Protein AF-M3I859-F1 (afdb_monomer_lite)

InterPro domains:
  IPR013785 Aldolase-type TIM barrel [G3DSA:3.20.20.70] (6-59)

Organism: NCBI:txid1001599

Foldseek 3Di:
DPDPPWAWQDWDWDQDCDDPRGRPTDIDTHGAADDCQDQPDVVTDRPDPPVLRHHNPND

Radius of gyration: 14.62 Å; chains: 1; bounding box: 34×37×30 Å

Sequence (59 aa):
MDNLKTSVHEIYLSLSGEGISTGIPTIFVRMAGCSLRCGMTVGRKLWCDTPYALSPKAG

pLDDT: mean 90.41, std 11.88, range [45.72, 98.62]

Structur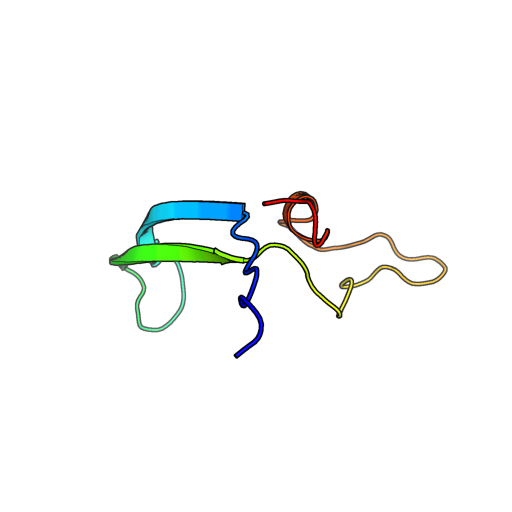e (mmCIF, N/CA/C/O backbone):
data_AF-M3I859-F1
#
_entry.id   AF-M3I859-F1
#
loop_
_atom_site.group_PDB
_atom_site.id
_atom_site.type_symbol
_atom_site.label_atom_id
_atom_site.label_alt_id
_atom_site.label_comp_id
_atom_site.label_asym_id
_atom_site.label_entity_id
_atom_site.label_seq_id
_atom_site.pdbx_PDB_ins_code
_atom_site.Cartn_x
_atom_site.Cartn_y
_atom_site.Cartn_z
_atom_site.occupancy
_atom_site.B_iso_or_equiv
_atom_site.auth_seq_id
_atom_site.auth_comp_id
_atom_site.auth_asym_id
_atom_site.auth_atom_id
_atom_site.pdbx_PDB_model_num
ATOM 1 N N . MET A 1 1 ? -15.638 -25.247 -4.471 1.00 45.72 1 MET A N 1
ATOM 2 C CA . MET A 1 1 ? -15.252 -23.911 -3.976 1.00 45.72 1 MET A CA 1
ATOM 3 C C . MET A 1 1 ? -13.870 -24.059 -3.390 1.00 45.72 1 MET A C 1
ATOM 5 O O . MET A 1 1 ? -13.735 -24.408 -2.224 1.00 45.72 1 MET A O 1
ATOM 9 N N . ASP A 1 2 ? -12.859 -23.929 -4.241 1.00 49.59 2 ASP A N 1
ATOM 10 C CA . ASP A 1 2 ? -11.472 -23.988 -3.801 1.00 49.59 2 ASP A CA 1
ATOM 11 C C . ASP A 1 2 ? -11.231 -22.841 -2.821 1.00 49.59 2 ASP A C 1
ATOM 13 O O . ASP A 1 2 ? -11.639 -21.708 -3.076 1.00 49.59 2 ASP A O 1
ATOM 17 N N . ASN A 1 3 ? -10.640 -23.156 -1.668 1.00 53.84 3 ASN A N 1
ATOM 18 C CA . ASN A 1 3 ? -10.266 -22.182 -0.650 1.00 53.84 3 ASN A CA 1
ATOM 19 C C . ASN A 1 3 ? -9.435 -21.072 -1.306 1.00 53.84 3 ASN A C 1
ATOM 21 O O . ASN A 1 3 ? -8.269 -21.290 -1.645 1.00 53.84 3 ASN A O 1
ATOM 25 N N . LEU A 1 4 ? -10.038 -19.897 -1.513 1.00 59.72 4 LEU A N 1
ATOM 26 C CA . LEU A 1 4 ? -9.368 -18.756 -2.121 1.00 59.72 4 LEU A CA 1
ATOM 27 C C . LEU A 1 4 ? -8.307 -18.263 -1.131 1.00 59.72 4 LEU A C 1
ATOM 29 O O . LEU A 1 4 ? -8.598 -17.526 -0.194 1.00 59.72 4 LEU A O 1
ATOM 33 N N . LYS A 1 5 ? -7.072 -18.742 -1.289 1.00 70.44 5 LYS A N 1
ATOM 34 C CA . LYS A 1 5 ? -5.946 -18.335 -0.453 1.00 70.44 5 LYS A CA 1
ATOM 35 C C . LYS A 1 5 ? -5.493 -16.943 -0.890 1.00 70.44 5 LYS A C 1
ATOM 37 O O . LYS A 1 5 ? -4.654 -16.807 -1.777 1.00 70.44 5 LYS A O 1
ATOM 42 N N . THR A 1 6 ? -6.081 -15.911 -0.298 1.00 76.31 6 THR A N 1
ATOM 43 C CA . THR A 1 6 ? -5.723 -14.509 -0.540 1.00 76.31 6 THR A CA 1
ATOM 44 C C . THR A 1 6 ? -4.546 -14.103 0.349 1.00 76.31 6 THR A C 1
ATOM 46 O O . THR A 1 6 ? -4.609 -14.247 1.566 1.00 76.31 6 THR A O 1
ATOM 49 N N . SER A 1 7 ? -3.465 -13.599 -0.254 1.00 91.56 7 SER A N 1
ATOM 50 C CA . SER A 1 7 ? -2.265 -13.150 0.469 1.00 91.56 7 SER A CA 1
ATOM 51 C C . SER A 1 7 ? -2.353 -11.648 0.743 1.00 91.56 7 SER A C 1
ATOM 53 O O . SER A 1 7 ? -2.362 -10.845 -0.192 1.00 91.56 7 SER A O 1
ATOM 55 N N . VAL A 1 8 ? -2.416 -11.271 2.018 1.00 94.75 8 VAL A N 1
ATOM 56 C CA . VAL A 1 8 ? -2.478 -9.874 2.473 1.00 94.75 8 VAL A CA 1
ATOM 57 C C . VAL A 1 8 ? -1.122 -9.491 3.052 1.00 94.75 8 VAL A C 1
ATOM 59 O O . VAL A 1 8 ? -0.639 -10.178 3.937 1.00 94.75 8 VAL A O 1
ATOM 62 N N . HIS A 1 9 ? -0.515 -8.415 2.555 1.00 96.44 9 HIS A N 1
ATOM 63 C CA . HIS A 1 9 ? 0.777 -7.924 3.035 1.00 96.44 9 HIS A CA 1
ATOM 64 C C . HIS A 1 9 ? 0.651 -7.185 4.372 1.00 96.44 9 HIS A C 1
ATOM 66 O O . HIS A 1 9 ? 1.408 -7.442 5.300 1.00 96.44 9 HIS A O 1
ATOM 72 N N . GLU A 1 10 ? -0.312 -6.267 4.473 1.00 97.06 10 GLU A N 1
ATOM 73 C CA . GLU A 1 10 ? -0.548 -5.481 5.687 1.00 97.06 10 GLU A CA 1
ATOM 74 C C . GLU A 1 10 ? -1.990 -4.964 5.751 1.00 97.06 10 GLU A C 1
ATOM 76 O O . GLU A 1 10 ? -2.638 -4.734 4.722 1.00 97.06 10 GLU A O 1
ATOM 81 N N . ILE A 1 11 ? -2.474 -4.773 6.981 1.00 97.94 11 ILE A N 1
ATOM 82 C CA . ILE A 1 11 ? -3.749 -4.122 7.290 1.00 97.94 11 ILE A CA 1
ATOM 83 C C . ILE A 1 11 ? -3.490 -3.076 8.367 1.00 97.94 11 ILE A C 1
ATOM 85 O O . ILE A 1 11 ? -2.933 -3.400 9.416 1.00 97.94 11 ILE A O 1
ATOM 89 N N . TYR A 1 12 ? -3.908 -1.835 8.132 1.00 98.38 12 TYR A N 1
ATOM 90 C CA . TYR A 1 12 ? -3.745 -0.758 9.107 1.00 98.38 12 TYR A CA 1
ATOM 91 C C . TYR A 1 12 ? -4.816 0.324 8.954 1.00 98.38 12 TYR A C 1
ATOM 93 O O . TYR A 1 12 ? -5.379 0.527 7.879 1.00 98.38 12 TYR A O 1
ATOM 101 N N . LEU A 1 13 ? -5.096 1.030 10.051 1.00 98.50 13 LEU A N 1
ATOM 102 C CA . LEU A 1 13 ? -5.970 2.201 10.075 1.00 98.50 13 LEU A CA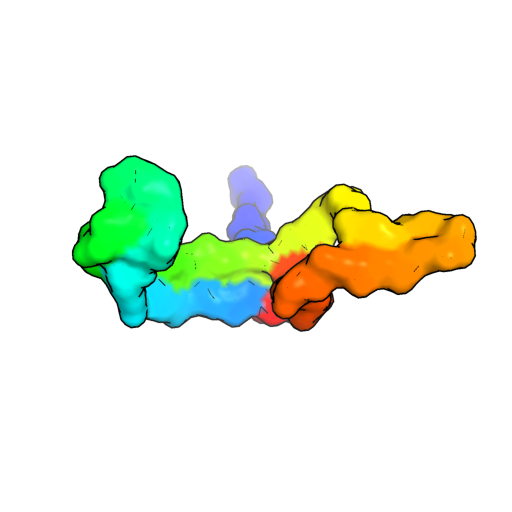 1
ATOM 103 C C . LEU A 1 13 ? -5.122 3.469 9.936 1.00 98.50 13 LEU A C 1
ATOM 105 O O . LEU A 1 13 ? -4.155 3.647 10.673 1.00 98.50 13 LEU A O 1
ATOM 109 N N . SER A 1 14 ? -5.489 4.351 9.009 1.00 98.44 14 SER A N 1
ATOM 110 C CA . SER A 1 14 ? -4.853 5.662 8.830 1.00 98.44 14 SER A CA 1
ATOM 111 C C . SER A 1 14 ? -5.840 6.661 8.206 1.00 98.44 14 SER A C 1
ATOM 113 O O . SER A 1 14 ? -7.038 6.396 8.141 1.00 98.44 14 SER A O 1
ATOM 115 N N . LEU A 1 15 ? -5.356 7.813 7.746 1.00 98.38 15 LEU A N 1
ATOM 116 C CA . LEU A 1 15 ? -6.088 8.731 6.873 1.00 98.38 15 LEU A CA 1
ATOM 117 C C . LEU A 1 15 ? -5.682 8.479 5.413 1.00 98.38 15 LEU A C 1
ATOM 119 O O . LEU A 1 15 ? -4.512 8.217 5.134 1.00 98.38 15 LEU A O 1
ATOM 123 N N . SER A 1 16 ? -6.621 8.580 4.469 1.00 98.44 16 SER A N 1
ATOM 124 C CA . SER A 1 16 ? -6.279 8.566 3.040 1.00 98.44 16 SER A CA 1
ATOM 125 C C . SER A 1 16 ? -5.421 9.784 2.694 1.00 98.44 16 SER A C 1
ATOM 127 O O . SER A 1 16 ? -5.789 10.906 3.027 1.00 98.44 16 SER A O 1
ATOM 129 N N . GLY A 1 1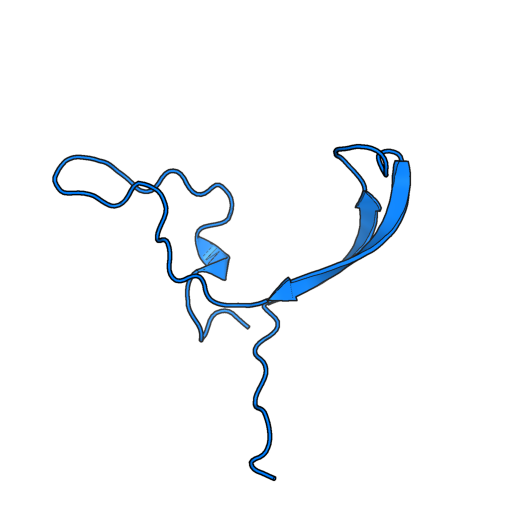7 ? -4.272 9.571 2.052 1.00 98.00 17 GLY A N 1
ATOM 130 C CA . GLY A 1 17 ? -3.306 10.636 1.749 1.00 98.00 17 GLY A CA 1
ATOM 131 C C . GLY A 1 17 ? -3.469 11.287 0.375 1.00 98.00 17 GLY A C 1
ATOM 132 O 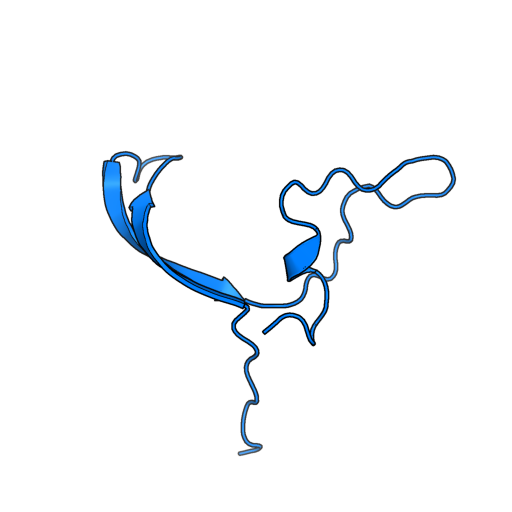O . GLY A 1 17 ? -2.824 12.297 0.113 1.00 98.00 17 GLY A O 1
ATOM 133 N N . GLU A 1 18 ? -4.300 10.714 -0.499 1.00 98.00 18 GLU A N 1
ATOM 134 C CA . GLU A 1 18 ? -4.378 11.106 -1.910 1.00 98.00 18 GLU A CA 1
ATOM 135 C C . GLU A 1 18 ? -5.818 11.146 -2.441 1.00 98.00 18 GLU A C 1
ATOM 137 O O . GLU A 1 18 ? -6.743 10.553 -1.875 1.00 98.00 18 GLU A O 1
ATOM 142 N N . GLY A 1 19 ? -5.996 11.842 -3.570 1.00 98.00 19 GLY A N 1
ATOM 143 C CA . GLY A 1 19 ? -7.251 11.901 -4.316 1.00 98.00 19 GLY A CA 1
ATOM 144 C C . GLY A 1 19 ? -8.384 12.632 -3.590 1.00 98.00 19 GLY A C 1
ATOM 145 O O . GLY A 1 19 ? -8.167 13.447 -2.692 1.00 98.00 19 GLY A O 1
ATOM 146 N N . ILE A 1 20 ? -9.622 12.330 -3.990 1.00 98.31 20 ILE A N 1
ATOM 147 C CA . ILE A 1 20 ? -10.833 12.962 -3.437 1.00 98.31 20 ILE A CA 1
ATOM 148 C C . ILE A 1 20 ? -11.108 12.578 -1.977 1.00 98.31 20 ILE A C 1
ATOM 150 O O . ILE A 1 20 ? -11.839 13.278 -1.288 1.00 98.31 20 ILE A O 1
ATOM 154 N N . SER A 1 21 ? -10.536 11.467 -1.509 1.00 98.12 21 SER A N 1
ATOM 155 C CA . SER A 1 21 ? -10.709 10.953 -0.150 1.00 98.12 21 SER A CA 1
ATOM 156 C C . SER A 1 21 ? -9.641 11.452 0.820 1.00 98.12 21 SER A C 1
ATOM 158 O O . SER A 1 21 ? -9.613 11.001 1.963 1.00 98.12 21 SER A O 1
ATOM 160 N N . THR A 1 22 ? -8.750 12.353 0.392 1.00 98.56 22 THR A N 1
ATOM 161 C CA . THR A 1 22 ? -7.670 12.875 1.238 1.00 98.56 22 THR A CA 1
ATOM 162 C C . THR A 1 22 ? -8.213 13.379 2.582 1.00 98.56 22 THR A C 1
ATOM 164 O O . THR A 1 22 ? -9.114 14.212 2.625 1.00 98.56 22 THR A O 1
ATOM 167 N N . GLY A 1 23 ? -7.668 12.864 3.686 1.00 98.44 23 GLY A N 1
ATOM 168 C CA . GLY A 1 23 ? -8.057 13.203 5.058 1.00 98.44 23 GLY A CA 1
ATOM 169 C C . GLY A 1 23 ? -9.142 12.316 5.679 1.00 98.44 23 GLY A C 1
ATOM 170 O O . GLY A 1 23 ? -9.387 12.429 6.877 1.00 98.44 23 GLY A O 1
ATOM 171 N N . ILE A 1 24 ? -9.771 11.409 4.924 1.00 98.56 24 ILE A N 1
ATOM 172 C CA . ILE A 1 24 ? -10.817 10.518 5.451 1.00 98.56 24 ILE A CA 1
ATOM 173 C C . ILE A 1 24 ? -10.187 9.319 6.191 1.00 98.56 24 ILE A C 1
ATOM 175 O O . ILE A 1 24 ? -9.338 8.632 5.605 1.00 98.56 24 ILE A O 1
ATOM 179 N N . PRO A 1 25 ? -10.606 9.006 7.437 1.00 98.56 25 PRO A N 1
ATOM 180 C CA . PRO A 1 25 ? -10.197 7.787 8.136 1.00 98.56 25 PRO A CA 1
ATOM 181 C C . PRO A 1 25 ? -10.535 6.528 7.334 1.00 98.56 25 PRO A C 1
ATOM 183 O O . PRO A 1 25 ? -11.680 6.317 6.945 1.00 98.56 25 PRO A O 1
ATOM 186 N N . THR A 1 26 ? -9.528 5.698 7.072 1.00 98.56 26 THR A N 1
ATOM 187 C CA . THR A 1 26 ? -9.600 4.582 6.126 1.00 98.56 26 THR A CA 1
ATOM 188 C C . THR A 1 26 ? -8.804 3.390 6.648 1.00 98.56 26 THR A C 1
ATOM 190 O O . THR A 1 26 ? -7.656 3.529 7.078 1.00 98.56 26 THR A O 1
ATOM 193 N N . ILE A 1 27 ? -9.407 2.201 6.585 1.00 98.62 27 ILE A N 1
ATOM 194 C CA . ILE A 1 27 ? -8.691 0.935 6.767 1.00 98.62 27 ILE A CA 1
ATOM 195 C C . ILE A 1 27 ? -8.064 0.568 5.425 1.00 98.62 27 ILE A C 1
ATOM 197 O O . ILE A 1 27 ? -8.771 0.337 4.445 1.00 98.62 27 ILE A O 1
ATOM 201 N N . PHE A 1 28 ? -6.740 0.506 5.385 1.00 98.44 28 PHE A N 1
ATOM 202 C CA . PHE A 1 28 ? -5.990 0.052 4.226 1.00 98.44 28 PHE A CA 1
ATOM 203 C C . PHE A 1 28 ? -5.774 -1.453 4.312 1.00 98.44 28 PHE A C 1
ATOM 205 O O . PHE A 1 28 ? -5.346 -1.966 5.343 1.00 98.44 28 PHE A O 1
ATOM 212 N N . VAL A 1 29 ? -6.050 -2.151 3.211 1.00 97.50 29 VAL A N 1
ATOM 213 C CA . VAL A 1 29 ? -5.736 -3.571 3.027 1.00 97.50 29 VAL A CA 1
ATOM 214 C C . VAL A 1 29 ? -4.819 -3.673 1.816 1.00 97.50 29 VAL A C 1
ATOM 216 O O . VAL A 1 29 ? -5.267 -3.518 0.679 1.00 97.50 29 VAL A O 1
ATOM 219 N N . ARG A 1 30 ? -3.522 -3.899 2.045 1.00 97.19 30 ARG A N 1
ATOM 220 C CA . ARG A 1 30 ? -2.554 -4.079 0.957 1.00 97.19 30 ARG A CA 1
ATOM 221 C C . ARG A 1 30 ? -2.430 -5.559 0.628 1.00 97.19 30 ARG A C 1
ATOM 223 O O . ARG A 1 30 ? -2.032 -6.358 1.469 1.00 97.19 30 ARG A O 1
ATOM 230 N N . MET A 1 31 ? -2.713 -5.919 -0.616 1.00 95.69 31 MET A N 1
ATOM 231 C CA . MET A 1 31 ? -2.516 -7.282 -1.112 1.00 95.69 31 MET A CA 1
ATOM 232 C C . MET A 1 31 ? -1.044 -7.539 -1.452 1.00 95.69 31 MET A C 1
ATOM 234 O O . MET A 1 31 ? -0.332 -6.628 -1.876 1.00 95.69 31 MET A O 1
ATOM 238 N N . ALA A 1 32 ? -0.597 -8.784 -1.300 1.00 95.31 32 ALA A N 1
ATOM 239 C CA . ALA A 1 32 ? 0.711 -9.217 -1.777 1.00 95.31 32 ALA A CA 1
ATOM 240 C C . ALA A 1 32 ? 0.632 -9.655 -3.251 1.00 95.31 32 ALA A C 1
ATOM 242 O O . ALA A 1 32 ? -0.274 -10.390 -3.648 1.00 95.31 32 ALA A O 1
ATOM 243 N N . GLY A 1 33 ? 1.611 -9.249 -4.061 1.00 93.25 33 GLY A N 1
ATOM 244 C CA . GLY A 1 33 ? 1.695 -9.591 -5.482 1.00 93.25 33 GLY A CA 1
ATOM 245 C C . GLY A 1 33 ? 1.309 -8.449 -6.432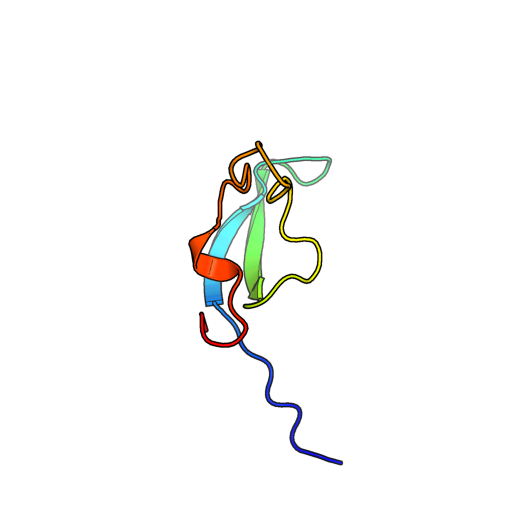 1.00 93.25 33 GLY A C 1
ATOM 246 O O . GLY A 1 33 ? 0.412 -7.660 -6.165 1.00 93.25 33 GLY A O 1
ATOM 247 N N . CYS A 1 34 ? 1.989 -8.367 -7.581 1.00 93.38 34 CYS A N 1
ATOM 248 C CA . CYS A 1 34 ? 1.676 -7.426 -8.668 1.00 93.38 34 CYS A CA 1
ATOM 249 C C . CYS A 1 34 ? 2.207 -7.965 -10.009 1.00 93.38 34 CYS A C 1
ATOM 251 O O . CYS A 1 34 ? 3.314 -8.490 -10.057 1.00 93.38 34 CYS A O 1
ATOM 253 N N . SER A 1 35 ? 1.467 -7.853 -11.112 1.00 92.38 35 SER A N 1
ATOM 254 C CA . SER A 1 35 ? 1.898 -8.377 -12.424 1.00 92.38 35 SER A CA 1
ATOM 255 C C . SER A 1 35 ? 2.719 -7.385 -13.258 1.00 92.38 35 SER A C 1
ATOM 257 O O . SER A 1 35 ? 3.415 -7.802 -14.177 1.00 92.38 35 SER A O 1
ATOM 259 N N . LEU A 1 36 ? 2.681 -6.087 -12.938 1.00 90.12 36 LEU A N 1
ATOM 260 C CA . LEU A 1 36 ? 3.247 -5.033 -13.790 1.00 90.12 36 LEU A CA 1
ATOM 261 C C . LEU A 1 36 ? 4.761 -4.838 -13.633 1.00 90.12 36 LEU A C 1
ATOM 263 O O . LEU A 1 36 ? 5.409 -4.375 -14.567 1.00 90.12 36 LEU A O 1
ATOM 267 N N . ARG A 1 37 ? 5.328 -5.172 -12.459 1.00 88.88 37 ARG A N 1
ATOM 268 C CA . ARG A 1 37 ? 6.775 -5.045 -12.153 1.00 88.88 37 ARG A CA 1
ATOM 269 C C . ARG A 1 37 ? 7.357 -3.700 -12.613 1.00 88.88 37 ARG A C 1
ATOM 271 O O . ARG A 1 37 ? 8.387 -3.653 -13.285 1.00 88.88 37 ARG A O 1
ATOM 278 N N . CYS A 1 38 ? 6.663 -2.614 -12.264 1.00 90.88 38 CYS A N 1
ATOM 279 C CA . CYS A 1 38 ? 6.859 -1.286 -12.838 1.00 90.88 38 CYS A CA 1
ATOM 280 C C . CYS A 1 38 ? 8.346 -0.916 -12.984 1.00 90.88 38 CYS A C 1
ATOM 282 O O . CYS A 1 38 ? 9.071 -0.805 -11.995 1.00 90.88 38 CYS A O 1
ATOM 284 N N . GLY A 1 39 ? 8.767 -0.739 -14.248 1.00 82.94 39 GLY A N 1
ATOM 285 C CA . GLY A 1 39 ? 10.085 -0.281 -14.733 1.00 82.94 39 GLY A CA 1
ATOM 286 C C . GLY A 1 39 ? 11.270 -1.209 -14.533 1.00 82.94 39 GLY A C 1
ATOM 287 O O . GLY A 1 39 ? 12.401 -0.776 -14.723 1.00 82.94 39 GLY A O 1
ATOM 288 N N . MET A 1 40 ? 11.032 -2.482 -14.233 1.00 84.44 40 MET A N 1
ATOM 289 C CA . MET A 1 40 ? 12.048 -3.508 -14.429 1.00 84.44 40 MET A CA 1
ATOM 290 C C . MET A 1 40 ? 12.115 -3.882 -15.918 1.00 84.44 40 MET A C 1
ATOM 292 O O . MET A 1 40 ? 11.401 -4.768 -16.380 1.00 84.44 40 MET A O 1
ATOM 296 N N . THR A 1 41 ? 12.956 -3.183 -16.681 1.00 85.88 41 THR A N 1
ATOM 297 C CA . THR A 1 41 ? 13.259 -3.505 -18.089 1.00 85.88 41 THR A CA 1
ATOM 298 C C . THR A 1 41 ? 14.761 -3.692 -18.272 1.00 85.88 41 THR A C 1
ATOM 300 O O . THR A 1 41 ? 15.547 -3.340 -17.393 1.00 85.88 41 THR A O 1
ATOM 303 N N . VAL A 1 42 ? 15.196 -4.207 -19.427 1.00 86.25 42 VAL A N 1
ATOM 304 C CA . VAL A 1 42 ? 16.629 -4.251 -19.759 1.00 86.25 42 VAL A CA 1
ATOM 305 C C . VAL A 1 42 ? 17.174 -2.818 -19.716 1.00 86.25 42 VAL A C 1
ATOM 307 O O . VAL A 1 42 ? 16.746 -1.964 -20.488 1.00 86.25 42 VAL A O 1
ATOM 310 N N . GLY A 1 43 ? 18.046 -2.536 -18.745 1.00 87.44 43 GLY A N 1
ATOM 311 C CA . GLY A 1 43 ? 18.645 -1.214 -18.546 1.00 87.44 43 GLY A CA 1
ATOM 312 C C . GLY A 1 43 ? 17.861 -0.221 -17.676 1.00 87.44 43 GLY A C 1
ATOM 313 O O . GLY A 1 43 ? 18.334 0.901 -17.509 1.00 87.44 43 GLY A O 1
ATOM 314 N N . ARG A 1 44 ? 16.713 -0.584 -17.079 1.00 87.06 44 ARG A N 1
ATOM 315 C CA . ARG A 1 44 ? 16.045 0.252 -16.059 1.00 87.06 44 ARG A CA 1
ATOM 316 C C . ARG A 1 44 ? 15.779 -0.516 -14.775 1.00 87.06 44 ARG A C 1
ATOM 318 O O . ARG A 1 44 ? 15.350 -1.668 -14.779 1.00 87.06 44 ARG A O 1
ATOM 325 N N . LYS A 1 45 ? 16.048 0.164 -13.660 1.00 88.88 45 LYS A N 1
ATOM 326 C CA . LYS A 1 45 ? 15.759 -0.332 -12.319 1.00 88.88 45 LYS A CA 1
ATOM 327 C C . LYS A 1 45 ? 14.269 -0.159 -12.023 1.00 88.88 45 LYS A C 1
ATOM 329 O O . LYS A 1 45 ? 13.658 0.828 -12.424 1.00 88.88 45 LYS A O 1
ATOM 334 N N . LEU A 1 46 ? 13.729 -1.107 -11.263 1.00 92.44 46 LEU A N 1
ATOM 335 C CA . LEU A 1 46 ? 12.408 -1.025 -10.649 1.00 92.44 46 LEU A CA 1
ATOM 336 C C . LEU A 1 46 ? 12.216 0.338 -9.951 1.00 92.44 46 LEU A C 1
ATOM 338 O O . LEU A 1 46 ? 13.051 0.740 -9.142 1.00 92.44 46 LEU A O 1
ATOM 342 N N . TRP A 1 47 ? 11.107 1.009 -10.250 1.00 92.81 47 TRP A N 1
ATOM 343 C CA . TRP A 1 47 ? 10.710 2.334 -9.730 1.00 92.81 47 TRP A CA 1
ATOM 344 C C . TRP A 1 47 ? 9.404 2.240 -8.931 1.00 92.81 47 TRP A C 1
ATOM 346 O O . TRP A 1 47 ? 8.629 3.184 -8.842 1.00 92.81 47 TRP A O 1
ATOM 356 N N . CYS A 1 48 ? 9.158 1.065 -8.356 1.00 94.69 48 CYS A N 1
ATOM 357 C CA . CYS A 1 48 ? 8.104 0.850 -7.380 1.00 94.69 48 CYS A CA 1
ATOM 358 C C . CYS A 1 48 ? 8.603 1.328 -6.012 1.00 94.69 48 CYS A C 1
ATOM 360 O O . CYS A 1 48 ? 9.675 0.914 -5.571 1.00 94.69 48 CYS A O 1
ATOM 362 N N . ASP A 1 49 ? 7.824 2.184 -5.364 1.00 94.94 49 ASP A N 1
ATOM 363 C CA . ASP A 1 49 ? 8.029 2.685 -4.000 1.00 94.94 49 ASP A CA 1
ATOM 364 C C . ASP A 1 49 ? 7.799 1.610 -2.920 1.00 94.94 49 ASP A C 1
ATOM 366 O O . ASP A 1 49 ? 8.342 1.685 -1.820 1.00 94.94 49 ASP A O 1
ATOM 370 N N . THR A 1 50 ? 7.047 0.565 -3.264 1.00 94.88 50 THR A N 1
ATOM 371 C CA . THR A 1 50 ? 6.628 -0.540 -2.392 1.00 94.88 50 THR A CA 1
ATOM 372 C C . THR A 1 50 ? 7.124 -1.901 -2.910 1.00 94.88 50 THR A C 1
ATOM 374 O O . THR A 1 50 ? 6.355 -2.860 -3.044 1.00 94.88 50 THR A O 1
ATOM 377 N N . PRO A 1 51 ? 8.435 -2.053 -3.204 1.00 94.12 51 PRO A N 1
ATOM 378 C CA . PRO A 1 51 ? 8.959 -3.244 -3.872 1.00 94.12 51 PRO A CA 1
ATOM 379 C C . PRO A 1 51 ? 8.842 -4.510 -3.012 1.00 94.12 51 PRO A C 1
ATOM 381 O O . PRO A 1 51 ? 8.809 -5.620 -3.543 1.00 94.12 51 PRO A O 1
ATOM 384 N N . TYR A 1 52 ? 8.749 -4.352 -1.692 1.00 93.50 52 TYR A N 1
ATOM 385 C CA . TYR A 1 52 ? 8.629 -5.443 -0.730 1.00 93.50 52 TYR A CA 1
ATOM 386 C C . TYR A 1 52 ? 7.280 -6.183 -0.813 1.00 93.50 52 TYR A C 1
ATOM 388 O O . TYR A 1 52 ? 7.227 -7.361 -0.476 1.00 93.50 52 TYR A O 1
ATOM 396 N N . ALA A 1 53 ? 6.220 -5.561 -1.345 1.00 94.94 53 ALA A N 1
ATOM 397 C CA . ALA A 1 53 ? 4.893 -6.175 -1.489 1.00 94.94 53 ALA A CA 1
ATOM 398 C C . ALA A 1 53 ? 4.677 -6.879 -2.849 1.00 94.94 53 ALA A C 1
ATOM 400 O O . ALA A 1 53 ? 3.610 -7.425 -3.124 1.00 94.94 53 ALA A O 1
ATOM 401 N N . LEU A 1 54 ? 5.679 -6.888 -3.735 1.00 93.81 54 LEU A N 1
ATOM 402 C CA . LEU A 1 54 ? 5.542 -7.361 -5.120 1.00 93.81 54 LEU A CA 1
ATOM 403 C C . LEU A 1 54 ? 5.444 -8.888 -5.273 1.00 93.81 54 LEU A C 1
ATOM 405 O O . LEU A 1 54 ? 4.950 -9.375 -6.301 1.00 93.81 54 LEU A O 1
ATOM 409 N N . SER A 1 55 ? 5.951 -9.647 -4.303 1.00 92.00 55 SER A N 1
ATOM 410 C CA . SER A 1 55 ? 5.932 -11.111 -4.324 1.00 92.00 55 SER A CA 1
ATOM 411 C C . SER A 1 55 ? 4.576 -11.641 -3.851 1.00 92.00 55 SER A C 1
ATOM 413 O O . SER A 1 55 ? 4.086 -11.181 -2.826 1.00 92.00 55 SER A O 1
ATOM 415 N N . PRO A 1 56 ? 4.003 -12.674 -4.495 1.00 90.50 56 PRO A N 1
ATOM 416 C CA . PRO A 1 56 ? 2.838 -13.383 -3.957 1.00 90.50 56 PRO A CA 1
ATOM 417 C C . PRO A 1 56 ? 3.078 -14.047 -2.589 1.00 90.50 56 PRO A C 1
ATOM 419 O O . PRO A 1 56 ? 2.131 -14.508 -1.970 1.00 90.50 56 PRO A O 1
AT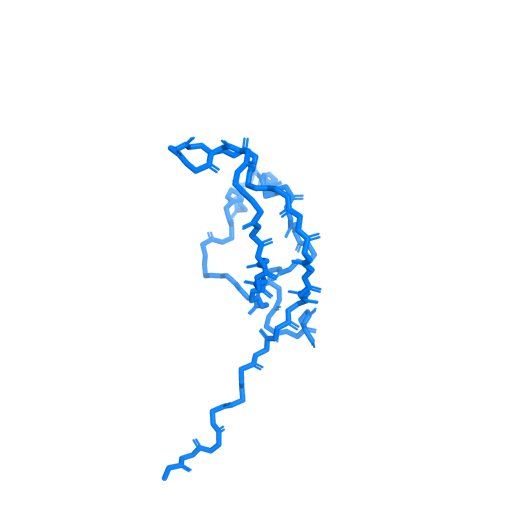OM 422 N N . LYS A 1 57 ? 4.339 -14.141 -2.138 1.00 90.69 57 LYS A N 1
ATOM 423 C CA . LYS A 1 57 ? 4.738 -14.649 -0.813 1.00 90.69 57 LYS A CA 1
ATOM 424 C C . LYS A 1 57 ? 5.072 -13.531 0.184 1.00 90.69 57 LYS A C 1
ATOM 426 O O . LYS A 1 57 ? 5.725 -13.797 1.183 1.00 90.69 57 LYS A O 1
ATOM 431 N N . ALA A 1 58 ? 4.747 -12.280 -0.144 1.00 90.94 58 ALA A N 1
ATOM 432 C CA . ALA A 1 58 ? 5.033 -11.143 0.724 1.00 90.94 58 ALA A CA 1
ATOM 433 C C . ALA A 1 58 ? 3.983 -10.945 1.827 1.00 90.94 58 ALA A C 1
ATOM 435 O O . ALA A 1 58 ? 4.182 -10.066 2.653 1.00 90.94 58 ALA A O 1
ATOM 436 N N . GLY A 1 59 ? 2.877 -11.693 1.827 1.00 80.56 59 GLY A N 1
ATOM 437 C CA . GLY A 1 59 ? 1.876 -11.667 2.899 1.00 80.56 59 GLY A CA 1
ATOM 438 C C . GLY A 1 59 ? 1.942 -12.883 3.802 1.00 80.56 59 GLY A C 1
ATOM 439 O O . GLY A 1 59 ? 2.581 -13.880 3.392 1.00 80.56 59 GLY A O 1
#

Secondary structure (DSSP, 8-state):
-------EEEEEEEE--SGGGTT-EEEEEEES--SS-TT-BTTB----S-GGG-STT--